Protein AF-A0A6M2BNQ0-F1 (afdb_monomer)

Structure (mmCIF, N/CA/C/O backbone):
data_AF-A0A6M2BNQ0-F1
#
_entry.id   AF-A0A6M2BNQ0-F1
#
loop_
_atom_site.group_PDB
_atom_site.id
_atom_site.type_symbol
_atom_site.label_atom_id
_atom_site.label_alt_id
_atom_site.label_comp_id
_atom_site.label_asym_id
_atom_site.label_entity_id
_atom_site.label_seq_id
_atom_site.pdbx_PDB_ins_code
_atom_site.Cartn_x
_atom_site.Cartn_y
_atom_site.Cartn_z
_atom_site.occupancy
_atom_site.B_iso_or_equiv
_atom_site.auth_seq_id
_atom_site.auth_comp_id
_atom_site.auth_asym_id
_atom_site.auth_atom_id
_atom_site.pdbx_PDB_model_num
ATOM 1 N N . MET A 1 1 ? 9.246 34.568 45.197 1.00 42.22 1 MET A N 1
ATOM 2 C CA . MET A 1 1 ? 7.913 34.209 44.675 1.00 42.22 1 MET A CA 1
ATOM 3 C C . MET A 1 1 ? 7.985 32.754 44.250 1.00 42.22 1 MET A C 1
ATOM 5 O O . MET A 1 1 ? 8.615 32.449 43.252 1.00 42.22 1 MET A O 1
ATOM 9 N N . THR A 1 2 ? 7.502 31.861 45.110 1.00 49.84 2 THR A N 1
ATOM 10 C CA . THR A 1 2 ? 7.404 30.414 44.879 1.00 49.84 2 THR A CA 1
ATOM 11 C C . THR A 1 2 ? 6.090 30.144 44.164 1.00 49.84 2 THR A C 1
ATOM 13 O O . THR A 1 2 ? 5.057 30.527 44.704 1.00 49.84 2 THR A O 1
ATOM 16 N N . ASP A 1 3 ? 6.125 29.514 42.993 1.00 47.34 3 ASP A N 1
ATOM 17 C CA . ASP A 1 3 ? 4.928 29.073 42.271 1.00 47.34 3 ASP A CA 1
ATOM 18 C C . ASP A 1 3 ? 4.588 27.633 42.702 1.00 47.34 3 ASP A C 1
ATOM 20 O O . ASP A 1 3 ? 5.331 26.707 42.362 1.00 47.34 3 ASP A O 1
ATOM 24 N N . PRO A 1 4 ? 3.517 27.390 43.481 1.00 57.12 4 PRO A N 1
ATOM 25 C CA . PRO A 1 4 ? 3.122 26.060 43.909 1.00 57.12 4 PRO A CA 1
ATOM 26 C C . PRO A 1 4 ? 1.910 25.623 43.083 1.00 57.12 4 PRO A C 1
ATOM 28 O O . PRO A 1 4 ? 0.794 25.607 43.589 1.00 57.12 4 PRO A O 1
ATOM 31 N N . SER A 1 5 ? 2.074 25.344 41.788 1.00 55.50 5 SER A N 1
ATOM 32 C CA . SER A 1 5 ? 0.969 24.852 40.938 1.00 55.50 5 SER A CA 1
ATOM 33 C C . SER A 1 5 ? 1.448 24.129 39.674 1.00 55.50 5 SER A C 1
ATOM 35 O O . SER A 1 5 ? 0.827 24.230 38.621 1.00 55.50 5 SER A O 1
ATOM 37 N N . ALA A 1 6 ? 2.530 23.349 39.750 1.00 53.12 6 ALA A N 1
ATOM 38 C CA . ALA A 1 6 ? 2.757 22.305 38.752 1.00 53.12 6 ALA A CA 1
ATOM 39 C C . ALA A 1 6 ? 1.846 21.120 39.106 1.00 53.12 6 ALA A C 1
ATOM 41 O O . ALA A 1 6 ? 2.246 20.194 39.810 1.00 53.12 6 ALA A O 1
ATOM 42 N N . THR A 1 7 ? 0.585 21.180 38.678 1.00 51.62 7 THR A N 1
ATOM 43 C CA . THR A 1 7 ? -0.294 20.009 38.674 1.00 51.62 7 THR A CA 1
ATOM 44 C C . THR A 1 7 ? 0.334 18.981 37.738 1.00 51.62 7 THR A C 1
ATOM 46 O O . THR A 1 7 ? 0.246 19.080 36.517 1.00 51.62 7 THR A O 1
ATOM 49 N N . ALA A 1 8 ? 1.052 18.019 38.317 1.00 56.31 8 ALA A N 1
ATOM 50 C CA . ALA A 1 8 ? 1.591 16.883 37.593 1.00 56.31 8 ALA A CA 1
ATOM 51 C C . ALA A 1 8 ? 0.412 16.099 37.005 1.00 56.31 8 ALA A C 1
ATOM 53 O O . ALA A 1 8 ? -0.250 15.331 37.700 1.00 56.31 8 ALA A O 1
ATOM 54 N N . SER A 1 9 ? 0.113 16.324 35.727 1.00 54.56 9 SER A N 1
ATOM 55 C CA . SER A 1 9 ? -0.838 15.511 34.983 1.00 54.56 9 SER A CA 1
ATOM 56 C C . SER A 1 9 ? -0.276 14.093 34.916 1.00 54.56 9 SER A C 1
ATOM 58 O O . SER A 1 9 ? 0.704 13.847 34.210 1.00 54.56 9 SER A O 1
ATOM 60 N N . THR A 1 10 ? -0.850 13.169 35.688 1.00 54.69 10 THR A N 1
ATOM 61 C CA . THR A 1 10 ? -0.515 11.746 35.610 1.00 54.69 10 THR A CA 1
ATOM 62 C C . THR A 1 10 ? -0.675 11.291 34.156 1.00 54.69 10 THR A C 1
ATOM 64 O O . THR A 1 10 ? -1.751 11.495 33.587 1.00 54.69 10 THR A O 1
ATOM 67 N N . PRO A 1 11 ? 0.365 10.710 33.525 1.00 58.12 11 PRO A N 1
ATOM 68 C CA . PRO A 1 11 ? 0.240 10.169 32.180 1.00 58.12 11 PRO A CA 1
ATOM 69 C C . PRO A 1 11 ? -0.905 9.150 32.143 1.00 58.12 11 PRO A C 1
ATOM 71 O O . PRO A 1 11 ? -1.048 8.382 33.101 1.00 58.12 11 PRO A O 1
ATOM 74 N N . PRO A 1 12 ? -1.726 9.124 31.080 1.00 62.78 12 PRO A N 1
ATOM 75 C CA . PRO A 1 12 ? -2.800 8.148 30.968 1.00 62.78 12 PRO A CA 1
ATOM 76 C C . PRO A 1 12 ? -2.219 6.741 31.131 1.00 62.78 12 PRO A C 1
ATOM 78 O O . PRO A 1 12 ? -1.232 6.389 30.481 1.00 62.78 12 PRO A O 1
ATOM 81 N N . ALA A 1 13 ? -2.807 5.958 32.038 1.00 76.38 13 ALA A N 1
ATOM 82 C CA . ALA A 1 13 ? -2.358 4.601 32.304 1.00 76.38 13 ALA A CA 1
ATOM 83 C C . ALA A 1 13 ? -2.416 3.786 31.004 1.00 76.38 13 ALA A C 1
ATOM 85 O O . ALA A 1 13 ? -3.462 3.697 30.358 1.00 76.38 13 ALA A O 1
ATOM 86 N N . GLY A 1 14 ? -1.273 3.223 30.610 1.00 77.81 14 GLY A N 1
ATOM 87 C CA . GLY A 1 14 ? -1.184 2.350 29.448 1.00 77.81 14 GLY A CA 1
ATOM 88 C C . GLY A 1 14 ? -2.022 1.078 29.622 1.00 77.81 14 GLY A C 1
ATOM 89 O O . GLY A 1 14 ? -2.448 0.750 30.735 1.00 77.81 14 GLY A O 1
ATOM 90 N N . PRO A 1 15 ? -2.262 0.335 28.530 1.00 85.19 15 PRO A N 1
ATOM 91 C CA . PRO A 1 15 ? -2.993 -0.917 28.606 1.00 85.19 15 PRO A CA 1
ATOM 92 C C . PRO A 1 15 ? -2.283 -1.898 29.545 1.00 85.19 15 PRO A C 1
ATOM 94 O O . PRO A 1 15 ? -1.053 -1.972 29.577 1.00 85.19 15 PRO A O 1
ATOM 97 N N . THR A 1 16 ? -3.058 -2.659 30.320 1.00 93.31 16 THR A N 1
ATOM 98 C CA . THR A 1 16 ? -2.492 -3.674 31.216 1.00 93.31 16 THR A CA 1
ATOM 99 C C . THR A 1 16 ? -1.720 -4.721 30.403 1.00 93.31 16 THR A C 1
ATOM 101 O O . THR A 1 16 ? -2.077 -4.972 29.247 1.00 93.31 16 THR A O 1
ATOM 104 N N . PRO A 1 17 ? -0.696 -5.387 30.975 1.00 92.38 17 PRO A N 1
ATOM 105 C CA . PRO A 1 17 ? 0.074 -6.403 30.252 1.00 92.38 17 PRO A CA 1
ATOM 106 C C . PRO A 1 17 ? -0.801 -7.486 29.608 1.00 92.38 17 PRO A C 1
ATOM 108 O O . PRO A 1 17 ? -0.543 -7.915 28.487 1.00 92.38 17 PRO A O 1
ATOM 111 N N . LEU A 1 18 ? -1.886 -7.876 30.286 1.00 92.81 18 LEU A N 1
ATOM 112 C CA . LEU A 1 18 ? -2.849 -8.844 29.768 1.00 92.81 18 LEU A CA 1
ATOM 113 C C . LEU A 1 18 ? -3.626 -8.308 28.556 1.00 92.81 18 LEU A C 1
ATOM 115 O O . LEU A 1 18 ? -3.804 -9.034 27.579 1.00 92.81 18 LEU A O 1
ATOM 119 N N . LEU A 1 19 ? -4.060 -7.043 28.593 1.00 90.44 19 LEU A N 1
ATOM 120 C CA . LEU A 1 19 ? -4.727 -6.411 27.454 1.00 90.44 19 LEU A CA 1
ATOM 121 C C . LEU A 1 19 ? -3.769 -6.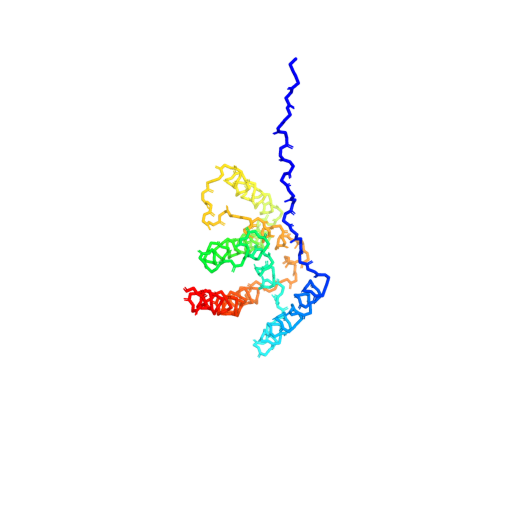287 26.262 1.00 90.44 19 LEU A C 1
ATOM 123 O O . LEU A 1 19 ? -4.141 -6.629 25.143 1.00 90.44 19 LEU A O 1
ATOM 127 N N . ALA A 1 20 ? -2.526 -5.858 26.501 1.00 90.75 20 ALA A N 1
ATOM 128 C CA . ALA A 1 20 ? -1.500 -5.750 25.466 1.00 90.75 20 ALA A CA 1
ATOM 129 C C . ALA A 1 20 ? -1.185 -7.111 24.820 1.00 90.75 20 ALA A C 1
ATOM 131 O O . ALA A 1 20 ? -1.065 -7.208 23.595 1.00 90.75 20 ALA A O 1
ATOM 132 N N . LEU A 1 21 ? -1.122 -8.179 25.621 1.00 93.38 21 LEU A N 1
ATOM 133 C CA . LEU A 1 21 ? -0.965 -9.542 25.116 1.00 93.38 21 LEU A CA 1
ATOM 134 C C . LEU A 1 21 ? -2.176 -9.970 24.279 1.00 93.38 21 LEU A C 1
ATOM 136 O O . LEU A 1 21 ? -1.995 -10.476 23.176 1.00 93.38 21 LEU A O 1
ATOM 140 N N . GLY A 1 22 ? -3.400 -9.699 24.744 1.00 93.00 22 GLY A N 1
ATOM 141 C CA . GLY A 1 22 ? -4.620 -9.962 23.976 1.00 93.00 22 GLY A CA 1
ATOM 142 C C . GLY A 1 22 ? -4.644 -9.235 22.626 1.00 93.00 22 GLY A C 1
ATOM 143 O O . GLY A 1 22 ? -4.921 -9.851 21.597 1.00 93.00 22 GLY A O 1
ATOM 144 N N . MET A 1 23 ? -4.272 -7.950 22.607 1.00 89.19 23 MET A N 1
ATOM 145 C CA . MET A 1 23 ? -4.131 -7.164 21.375 1.00 89.19 23 MET A CA 1
ATOM 146 C C . MET A 1 23 ? -3.087 -7.782 20.441 1.00 89.19 23 MET A C 1
ATOM 148 O O . MET A 1 23 ? -3.355 -7.953 19.256 1.00 89.19 23 MET A O 1
ATOM 152 N N . THR A 1 24 ? -1.936 -8.192 20.973 1.00 90.19 24 THR A N 1
ATOM 153 C CA . THR A 1 24 ? -0.861 -8.812 20.183 1.00 90.19 24 THR A CA 1
ATOM 154 C C . THR A 1 24 ? -1.302 -10.143 19.576 1.00 90.19 24 THR A C 1
ATOM 156 O O . THR A 1 24 ? -1.141 -10.365 18.379 1.00 90.19 24 THR A O 1
ATOM 159 N N . VAL A 1 25 ? -1.925 -11.016 20.372 1.00 94.06 25 VAL A N 1
ATOM 160 C CA . VAL A 1 25 ? -2.429 -12.314 19.899 1.00 94.06 25 VAL A CA 1
ATOM 161 C C . VAL A 1 25 ? -3.513 -12.128 18.837 1.00 94.06 25 VAL A C 1
ATOM 163 O O . VAL A 1 25 ? -3.545 -12.888 17.873 1.00 94.06 25 VAL A O 1
ATOM 166 N N . SER A 1 26 ? -4.352 -11.092 18.949 1.00 89.69 26 SER A N 1
ATOM 167 C CA . SER A 1 26 ? -5.409 -10.807 17.966 1.00 89.69 26 SER A CA 1
ATOM 168 C C . SER A 1 26 ? -4.887 -10.447 16.567 1.00 89.69 26 SER A C 1
ATOM 170 O O . SER A 1 26 ? -5.592 -10.645 15.576 1.00 89.69 26 SER A O 1
ATOM 172 N N . VAL A 1 27 ? -3.635 -9.990 16.457 1.00 91.19 27 VAL A N 1
ATOM 173 C CA . VAL A 1 27 ? -2.995 -9.690 15.167 1.00 91.19 27 VAL A CA 1
ATOM 174 C C . VAL A 1 27 ? -2.747 -10.966 14.355 1.00 91.19 27 VAL A C 1
ATOM 176 O O . VAL A 1 27 ? -2.840 -10.935 13.129 1.00 91.19 27 VAL A O 1
ATOM 179 N N . ILE A 1 28 ? -2.494 -12.102 15.014 1.00 94.31 28 ILE A N 1
ATOM 180 C CA . ILE A 1 28 ? -2.195 -13.382 14.353 1.00 94.31 28 ILE A CA 1
ATOM 181 C C . ILE A 1 28 ? -3.348 -13.844 13.448 1.00 94.31 28 ILE A C 1
ATOM 183 O O . ILE A 1 28 ? -3.104 -14.027 12.255 1.00 94.31 28 ILE A O 1
ATOM 187 N N . PRO A 1 29 ? -4.598 -14.012 13.929 1.00 95.44 29 PRO A N 1
ATOM 188 C CA . PRO A 1 29 ? -5.703 -14.402 13.057 1.00 95.44 29 PRO A CA 1
ATOM 189 C C . PRO A 1 29 ? -6.049 -13.313 12.035 1.00 95.44 29 PRO A C 1
ATOM 191 O O . PRO A 1 29 ? -6.464 -13.642 10.926 1.00 95.44 29 PRO A O 1
ATOM 194 N N . LEU A 1 30 ? -5.841 -12.031 12.360 1.00 95.00 30 LEU A N 1
ATOM 195 C CA . LEU A 1 30 ? -6.091 -10.931 11.428 1.00 95.00 30 LEU A CA 1
ATOM 196 C C . LEU A 1 30 ? -5.178 -11.025 10.197 1.00 95.00 30 LEU A C 1
ATOM 198 O O . LEU A 1 30 ? -5.671 -11.052 9.068 1.00 95.00 30 LEU A O 1
ATOM 202 N N . ILE A 1 31 ? -3.864 -11.107 10.418 1.00 95.62 31 ILE A N 1
ATOM 203 C CA . ILE A 1 31 ? -2.868 -11.221 9.346 1.00 95.62 31 ILE A CA 1
ATOM 204 C C . ILE A 1 31 ? -2.955 -12.597 8.684 1.00 95.62 31 ILE A C 1
ATOM 206 O O . ILE A 1 31 ? -2.946 -12.680 7.459 1.00 95.62 31 ILE A O 1
ATOM 210 N N . GLY A 1 32 ? -3.083 -13.669 9.470 1.00 96.88 32 GLY A N 1
ATOM 211 C CA . GLY A 1 32 ? -3.195 -15.035 8.961 1.00 96.88 32 GLY A CA 1
ATOM 212 C C . GLY A 1 32 ? -4.393 -15.215 8.031 1.00 96.88 32 GLY A C 1
ATOM 213 O O . GLY A 1 32 ? -4.247 -15.800 6.961 1.00 96.88 32 GLY A O 1
ATOM 214 N N . GLY A 1 33 ? -5.550 -14.643 8.379 1.00 97.19 33 GLY A N 1
ATOM 215 C CA . GLY A 1 33 ? -6.737 -14.655 7.523 1.00 97.19 33 GLY A CA 1
ATOM 216 C C . GLY A 1 33 ? -6.540 -13.884 6.216 1.00 97.19 33 GLY A C 1
ATOM 217 O O . GLY A 1 33 ? -6.945 -14.366 5.160 1.00 97.19 33 GLY A O 1
ATOM 218 N N . TYR A 1 34 ? -5.850 -12.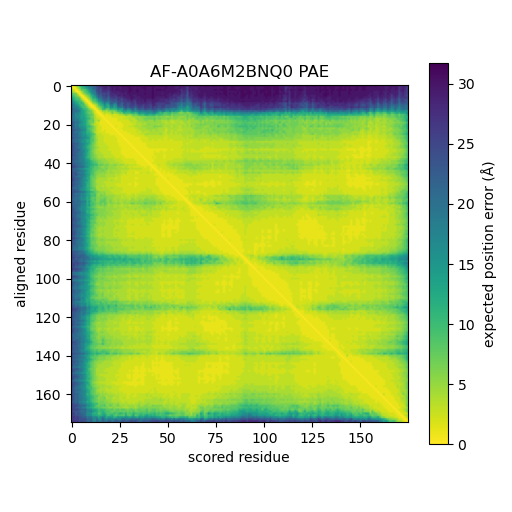741 6.252 1.00 97.75 34 TYR A N 1
ATOM 219 C CA . TYR A 1 34 ? -5.507 -11.989 5.042 1.00 97.75 34 TYR A CA 1
ATOM 220 C C . TYR A 1 34 ? -4.526 -12.754 4.138 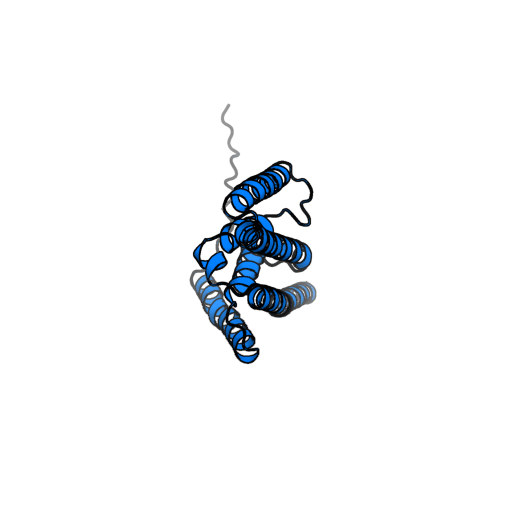1.00 97.75 34 TYR A C 1
ATOM 222 O O . TYR A 1 34 ? -4.752 -12.853 2.934 1.00 97.75 34 TYR A O 1
ATOM 230 N N . ILE A 1 35 ? -3.469 -13.345 4.707 1.00 97.44 35 ILE A N 1
ATOM 231 C CA . ILE A 1 35 ? -2.506 -14.160 3.949 1.00 97.44 35 ILE A CA 1
ATOM 232 C C . ILE A 1 35 ? -3.209 -15.369 3.324 1.00 97.44 35 ILE A C 1
ATOM 234 O O . ILE A 1 35 ? -3.006 -15.647 2.143 1.00 97.44 35 ILE A O 1
ATOM 238 N N . ALA A 1 36 ? -4.065 -16.059 4.084 1.00 97.25 36 ALA A N 1
ATOM 239 C CA . ALA A 1 36 ? -4.844 -17.183 3.576 1.00 97.25 36 ALA A CA 1
ATOM 240 C C . ALA A 1 36 ? -5.771 -16.758 2.425 1.00 97.25 36 ALA A C 1
ATOM 242 O O . ALA A 1 36 ? -5.823 -17.441 1.405 1.00 97.25 36 ALA A O 1
ATOM 243 N N . LEU A 1 37 ? -6.447 -15.611 2.550 1.00 96.94 37 LEU A N 1
ATOM 244 C CA . LEU A 1 37 ? -7.306 -15.062 1.499 1.00 96.94 37 LEU A CA 1
ATOM 245 C C . LEU A 1 37 ? -6.518 -14.750 0.219 1.00 96.94 37 LEU A C 1
ATOM 247 O O . LEU A 1 37 ? -6.937 -15.152 -0.865 1.00 96.94 37 LEU A O 1
ATOM 251 N N . CYS A 1 38 ? -5.365 -14.086 0.335 1.00 96.81 38 CYS A N 1
ATOM 252 C CA . CYS A 1 38 ? -4.474 -13.852 -0.803 1.00 96.81 38 CYS A CA 1
ATOM 253 C C . CYS A 1 38 ? -4.012 -15.170 -1.439 1.00 96.81 38 CYS A C 1
ATOM 255 O O . CYS A 1 38 ? -4.061 -15.301 -2.660 1.00 96.81 38 CYS A O 1
ATOM 257 N N . GLY A 1 39 ? -3.648 -16.164 -0.624 1.00 95.62 39 GLY A N 1
ATOM 258 C CA . GLY A 1 39 ? -3.227 -17.485 -1.092 1.00 95.62 39 GLY A CA 1
ATOM 259 C C . GLY A 1 39 ? -4.316 -18.234 -1.867 1.00 95.62 39 GLY A C 1
ATOM 260 O O . GLY A 1 39 ? -4.032 -18.787 -2.926 1.00 95.62 39 GLY A O 1
ATOM 261 N N . VAL A 1 40 ? -5.571 -18.199 -1.402 1.00 96.38 40 VAL A N 1
ATOM 262 C CA . VAL A 1 40 ? -6.724 -18.791 -2.118 1.00 96.38 40 VAL A CA 1
ATOM 263 C C . VAL A 1 40 ? -6.955 -18.116 -3.475 1.00 96.38 40 VAL A C 1
ATOM 265 O O . VAL A 1 40 ? -7.385 -18.767 -4.423 1.00 96.38 40 VAL A O 1
ATOM 268 N N . LEU A 1 41 ? -6.633 -16.826 -3.585 1.00 94.62 41 LEU A N 1
ATOM 269 C CA . LEU A 1 41 ? -6.713 -16.055 -4.827 1.00 94.62 41 LEU A CA 1
ATOM 270 C C . LEU A 1 41 ? -5.447 -16.172 -5.699 1.00 94.62 41 LEU A C 1
ATOM 272 O O . LEU A 1 41 ? -5.350 -15.493 -6.719 1.00 94.62 41 LEU A O 1
ATOM 276 N N . GLY A 1 42 ? -4.482 -17.016 -5.313 1.00 94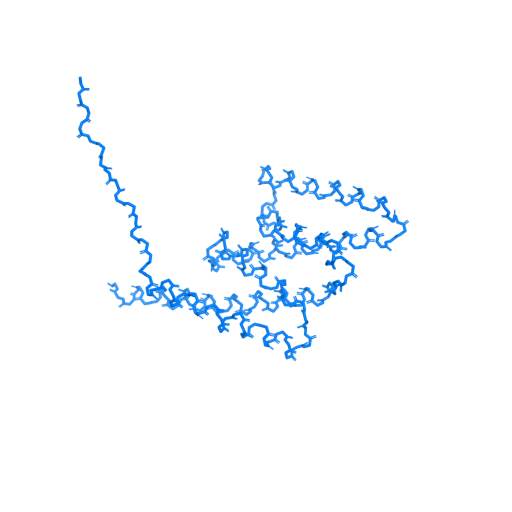.62 42 GLY A N 1
ATOM 277 C CA . GLY A 1 42 ? -3.233 -17.236 -6.050 1.00 94.62 42 GLY A CA 1
ATOM 278 C C . GLY A 1 42 ? -2.232 -16.081 -5.961 1.00 94.62 42 GLY A C 1
ATOM 279 O O . GLY A 1 42 ? -1.337 -15.981 -6.796 1.00 94.62 42 GLY A O 1
ATOM 280 N N . 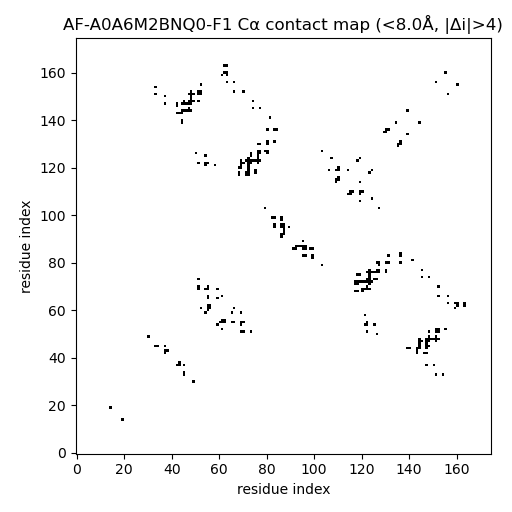ASN A 1 43 ? -2.380 -15.185 -4.982 1.00 94.81 43 ASN A N 1
ATOM 281 C CA . ASN A 1 43 ? -1.534 -14.009 -4.826 1.00 94.81 43 ASN A CA 1
ATOM 282 C C . ASN A 1 43 ? -0.492 -14.202 -3.713 1.00 94.81 43 ASN A C 1
ATOM 284 O O . ASN A 1 43 ? -0.833 -14.485 -2.563 1.00 94.81 43 ASN A O 1
ATOM 288 N N . HIS A 1 44 ? 0.781 -13.992 -4.055 1.00 93.75 44 HIS A N 1
ATOM 289 C CA . HIS A 1 44 ? 1.922 -14.137 -3.145 1.00 93.75 44 HIS A CA 1
ATOM 290 C C . HIS A 1 44 ? 2.516 -12.798 -2.677 1.00 93.75 44 HIS A C 1
ATOM 292 O O . HIS A 1 44 ? 3.333 -12.778 -1.762 1.00 93.75 44 HIS A O 1
ATOM 298 N N . GLU A 1 45 ? 2.058 -11.670 -3.222 1.00 95.06 45 GLU A N 1
ATOM 299 C CA . GLU A 1 45 ? 2.549 -10.319 -2.910 1.00 95.06 45 GLU A CA 1
ATOM 300 C C . GLU A 1 45 ? 1.820 -9.707 -1.699 1.00 95.06 45 GLU A C 1
ATOM 302 O O . GLU A 1 45 ? 1.555 -8.500 -1.621 1.00 95.06 45 GLU A O 1
ATOM 307 N N . PHE A 1 46 ? 1.477 -10.556 -0.720 1.00 95.00 46 PHE A N 1
ATOM 308 C CA . PHE A 1 46 ? 0.647 -10.205 0.436 1.00 95.00 46 PHE A CA 1
ATOM 309 C C . PHE A 1 46 ? 1.232 -9.050 1.257 1.00 95.00 46 PHE A C 1
ATOM 311 O O . PHE A 1 46 ? 0.478 -8.301 1.883 1.00 95.00 46 PHE A O 1
ATOM 318 N N . TYR A 1 47 ? 2.553 -8.854 1.229 1.00 94.81 47 TYR A N 1
ATOM 319 C CA . TYR A 1 47 ? 3.228 -7.817 2.008 1.00 94.81 47 TYR A CA 1
ATOM 320 C C . TYR A 1 47 ? 2.688 -6.407 1.725 1.00 94.81 47 TYR A C 1
ATOM 322 O O . TYR A 1 47 ? 2.741 -5.561 2.608 1.00 94.81 47 TYR A O 1
ATOM 330 N N . THR A 1 48 ? 2.139 -6.145 0.536 1.00 96.56 48 THR A N 1
ATOM 331 C CA . THR A 1 48 ? 1.601 -4.825 0.168 1.00 96.56 48 THR A CA 1
ATOM 332 C C . THR A 1 48 ? 0.342 -4.459 0.945 1.00 96.56 48 THR A C 1
ATOM 334 O O . THR A 1 48 ? 0.274 -3.374 1.520 1.00 96.56 48 THR A O 1
ATOM 337 N N . GLY A 1 49 ? -0.631 -5.365 1.053 1.00 96.75 49 GLY A N 1
ATOM 338 C CA . GLY A 1 49 ? -1.796 -5.143 1.912 1.00 96.75 49 GLY A CA 1
ATOM 339 C C . GLY A 1 49 ? -1.423 -5.092 3.397 1.00 96.75 49 GLY A C 1
ATOM 340 O O . GLY A 1 49 ? -1.991 -4.291 4.137 1.00 96.75 49 GLY A O 1
ATOM 341 N N . PHE A 1 50 ? -0.418 -5.862 3.836 1.00 95.38 50 PHE A N 1
ATOM 342 C CA . PHE A 1 50 ? 0.116 -5.742 5.201 1.00 95.38 50 PHE A CA 1
ATOM 343 C C . PHE A 1 50 ? 0.793 -4.383 5.444 1.00 95.38 50 PHE A C 1
ATOM 345 O O . PHE A 1 50 ? 0.570 -3.758 6.478 1.00 95.38 50 PHE A O 1
ATOM 352 N N . LEU A 1 51 ? 1.576 -3.886 4.483 1.00 96.69 51 LEU A N 1
ATOM 353 C CA . LEU A 1 51 ? 2.209 -2.571 4.552 1.00 96.69 51 LEU A CA 1
ATOM 354 C C . LEU A 1 51 ? 1.158 -1.459 4.612 1.00 96.69 51 LEU A C 1
ATOM 356 O O . LEU A 1 51 ? 1.310 -0.520 5.389 1.00 96.69 51 LEU A O 1
ATOM 360 N N . PHE A 1 52 ? 0.072 -1.587 3.843 1.00 97.81 52 PHE A N 1
ATOM 361 C CA . PHE A 1 52 ? -1.084 -0.697 3.945 1.00 97.81 52 PHE A CA 1
ATOM 362 C C . PHE A 1 52 ? -1.691 -0.722 5.350 1.00 97.81 52 PHE A C 1
ATOM 364 O O . PHE A 1 52 ? -1.856 0.344 5.940 1.00 97.81 52 PHE A O 1
ATOM 371 N N . LEU A 1 53 ? -1.960 -1.910 5.911 1.00 96.31 53 LEU A N 1
ATOM 372 C CA . LEU A 1 53 ? -2.465 -2.033 7.281 1.00 96.31 53 LEU A CA 1
ATOM 373 C C . LEU A 1 53 ? -1.545 -1.298 8.257 1.00 96.31 53 LEU A C 1
ATOM 375 O O . LEU A 1 53 ? -2.024 -0.470 9.025 1.00 96.31 53 LEU A O 1
ATOM 379 N N . LEU A 1 54 ? -0.234 -1.547 8.181 1.00 94.69 54 LEU A N 1
ATOM 380 C CA . LEU A 1 54 ? 0.760 -0.910 9.042 1.00 94.69 54 LEU A CA 1
ATOM 381 C C . LEU A 1 54 ? 0.723 0.619 8.921 1.00 94.69 54 LEU A C 1
ATOM 383 O O . LEU A 1 54 ? 0.717 1.305 9.942 1.00 94.69 54 LEU A O 1
ATOM 387 N N . CYS A 1 55 ? 0.657 1.154 7.699 1.00 94.50 55 CYS A N 1
ATOM 388 C CA . CYS A 1 55 ? 0.580 2.597 7.466 1.00 94.50 55 CYS A CA 1
ATOM 389 C C . CYS A 1 55 ? -0.711 3.190 8.039 1.00 94.50 55 CYS A C 1
ATOM 391 O O . CYS A 1 55 ? -0.676 4.174 8.781 1.00 94.50 55 CYS A O 1
ATOM 393 N N . TRP A 1 56 ? -1.850 2.570 7.735 1.00 95.06 56 TRP A N 1
ATOM 394 C CA . TRP A 1 56 ? -3.158 3.053 8.157 1.00 95.06 56 TRP A CA 1
ATOM 395 C C . TRP A 1 56 ? -3.329 2.978 9.682 1.00 95.06 56 TRP A C 1
ATOM 397 O O . TRP A 1 56 ? -3.776 3.937 10.313 1.00 95.06 56 TRP A O 1
ATOM 407 N N . THR A 1 57 ? -2.906 1.884 10.321 1.00 92.69 57 THR A N 1
ATOM 408 C CA . THR A 1 57 ? -2.973 1.764 11.786 1.00 92.69 57 THR A CA 1
ATOM 409 C C . THR A 1 57 ? -1.908 2.589 12.498 1.00 92.69 57 THR A C 1
ATOM 411 O O . THR A 1 57 ? -2.187 3.150 13.553 1.00 92.69 57 THR A O 1
ATOM 414 N N . GLY A 1 58 ? -0.706 2.699 11.926 1.00 91.44 58 GLY A N 1
ATOM 415 C CA . GLY A 1 58 ? 0.427 3.389 12.544 1.00 91.44 58 GLY A CA 1
ATOM 416 C C . GLY A 1 58 ? 0.304 4.910 12.510 1.00 91.44 58 GLY A C 1
ATOM 417 O O . GLY A 1 58 ? 0.565 5.566 13.515 1.00 91.44 58 GLY A O 1
ATOM 418 N N . PHE A 1 59 ? -0.133 5.476 11.381 1.00 90.12 59 PHE A N 1
ATOM 419 C CA . PHE A 1 59 ? -0.199 6.932 11.198 1.00 90.12 59 PHE A CA 1
ATOM 420 C C . PHE A 1 59 ? -1.611 7.502 11.345 1.00 90.12 59 PHE A C 1
ATOM 422 O O . PHE A 1 59 ? -1.774 8.652 11.749 1.00 90.12 59 PHE A O 1
ATOM 429 N N . GLU A 1 60 ? -2.641 6.709 11.051 1.00 90.06 60 GLU A N 1
ATOM 430 C CA . GLU A 1 60 ? -4.040 7.159 11.064 1.00 90.06 60 GLU A CA 1
ATOM 431 C C . GLU A 1 60 ? -4.902 6.413 12.092 1.00 90.06 60 GLU A C 1
ATOM 433 O O . GLU A 1 60 ? -6.125 6.579 12.127 1.00 90.06 60 GLU A O 1
ATOM 438 N N . GLN A 1 61 ? -4.263 5.631 12.970 1.00 88.06 61 GLN A N 1
ATOM 439 C CA . GLN A 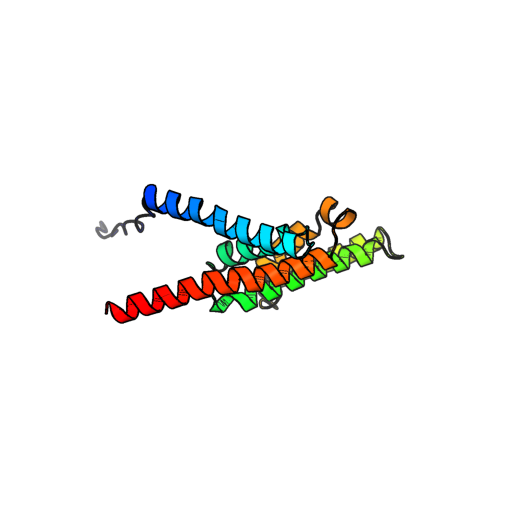1 61 ? -4.894 4.909 14.080 1.00 88.06 61 GLN A CA 1
ATOM 440 C C . GLN A 1 61 ? -5.985 3.920 13.633 1.00 88.06 61 GLN A C 1
ATOM 442 O O . GLN A 1 61 ? -6.839 3.547 14.433 1.00 88.06 61 GLN A O 1
ATOM 447 N N . GLY A 1 62 ? -5.993 3.516 12.357 1.00 85.94 62 GLY A N 1
ATOM 448 C CA . GLY A 1 62 ? -6.994 2.600 11.805 1.00 85.94 62 GLY A CA 1
ATOM 449 C C . GLY A 1 62 ? -8.403 3.197 11.731 1.00 85.94 62 GLY A C 1
ATOM 450 O O . GLY A 1 62 ? -9.376 2.450 11.659 1.00 85.94 62 GLY A O 1
ATOM 451 N N . LYS A 1 63 ? -8.534 4.532 11.770 1.00 90.25 63 LYS A N 1
ATOM 452 C CA . LYS A 1 63 ? -9.833 5.218 11.694 1.00 90.25 63 LYS A CA 1
ATOM 453 C C . LYS A 1 63 ? -10.436 5.065 10.304 1.00 90.25 63 LYS A C 1
ATOM 455 O O . LYS A 1 63 ? -9.814 5.470 9.315 1.00 90.25 63 LYS A O 1
ATOM 460 N N . LEU A 1 64 ? -11.680 4.591 10.220 1.00 91.62 64 LEU A N 1
ATOM 461 C CA . LEU A 1 64 ? -12.384 4.422 8.943 1.00 91.62 64 LEU A CA 1
ATOM 462 C C . LEU A 1 64 ? -12.466 5.699 8.115 1.00 91.62 64 LEU A C 1
ATOM 464 O O . LEU A 1 64 ? -12.306 5.653 6.899 1.00 91.62 64 LEU A O 1
ATOM 468 N N . ALA A 1 65 ? -12.681 6.843 8.764 1.00 93.00 65 ALA A N 1
ATOM 469 C CA . ALA A 1 65 ? -12.762 8.135 8.083 1.00 93.00 65 ALA A CA 1
ATOM 470 C C . ALA A 1 65 ? -11.474 8.496 7.318 1.00 93.00 65 ALA A C 1
ATOM 472 O O . ALA A 1 65 ? -11.500 9.330 6.415 1.00 93.00 65 ALA A O 1
ATOM 473 N N . LYS A 1 66 ? -10.345 7.885 7.690 1.00 93.75 66 LYS A N 1
ATOM 474 C CA . LYS A 1 66 ? -9.038 8.108 7.079 1.00 93.75 66 LYS A CA 1
ATOM 475 C C . LYS A 1 66 ? -8.627 6.994 6.110 1.00 93.75 66 LYS A C 1
ATOM 477 O O . LYS A 1 66 ? -7.727 7.204 5.310 1.00 93.75 66 LYS A O 1
ATOM 482 N N . LEU A 1 67 ? -9.370 5.886 6.045 1.00 94.50 67 LEU A N 1
ATOM 483 C CA . LEU A 1 67 ? -9.099 4.789 5.109 1.00 94.50 67 LEU A CA 1
ATOM 484 C C . LEU A 1 67 ? -8.889 5.257 3.657 1.00 94.50 67 LEU A C 1
ATOM 486 O O . LEU A 1 67 ? -7.891 4.847 3.067 1.00 94.50 67 LEU A O 1
ATOM 490 N N . 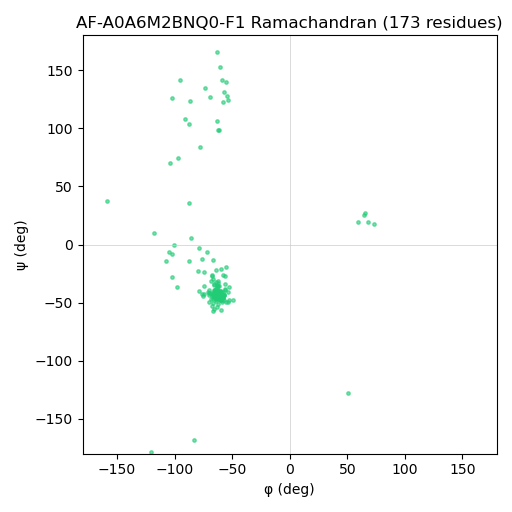PRO A 1 68 ? -9.739 6.126 3.063 1.00 94.94 68 PRO A N 1
ATOM 491 C CA . PRO A 1 68 ? -9.514 6.591 1.693 1.00 94.94 68 PRO A CA 1
ATOM 492 C C . PRO A 1 68 ? -8.207 7.375 1.545 1.00 94.94 68 PRO A C 1
ATOM 494 O O . PRO A 1 68 ? -7.559 7.306 0.506 1.00 94.94 68 PRO A O 1
ATOM 497 N N . HIS A 1 69 ? -7.807 8.108 2.586 1.00 94.69 69 HIS A N 1
ATOM 498 C CA . HIS A 1 69 ? -6.585 8.902 2.599 1.00 94.69 69 HIS A CA 1
ATOM 499 C C . HIS A 1 69 ? -5.350 7.994 2.575 1.00 94.69 69 HIS A C 1
ATOM 501 O O . HIS A 1 69 ? -4.538 8.107 1.653 1.00 94.69 69 HIS A O 1
ATOM 507 N N . SER A 1 70 ? -5.249 7.028 3.494 1.00 96.44 70 SER A N 1
ATOM 508 C CA . SER A 1 70 ? -4.154 6.049 3.479 1.00 96.44 70 SER A CA 1
ATOM 509 C C . SER A 1 70 ? -4.157 5.189 2.210 1.00 96.44 70 SER A C 1
ATOM 511 O O . SER A 1 70 ? -3.107 5.029 1.589 1.00 96.44 70 SER A O 1
ATOM 513 N N . ALA A 1 71 ? -5.326 4.721 1.756 1.00 97.50 71 ALA A N 1
ATOM 514 C CA . ALA A 1 71 ? -5.445 3.873 0.569 1.00 97.50 71 ALA A CA 1
ATOM 515 C C . ALA A 1 71 ? -4.943 4.569 -0.704 1.00 97.50 71 ALA A C 1
ATOM 517 O O . ALA A 1 71 ? -4.169 3.985 -1.464 1.00 97.50 71 ALA A O 1
ATOM 518 N N . LEU A 1 72 ? -5.335 5.830 -0.920 1.00 97.88 72 LEU A N 1
ATOM 519 C CA . LEU A 1 72 ? -4.873 6.617 -2.064 1.00 97.88 72 LEU A CA 1
ATOM 520 C C . LEU A 1 72 ? -3.365 6.881 -2.005 1.00 97.88 72 LEU A C 1
ATOM 522 O O . LEU A 1 72 ? -2.690 6.796 -3.030 1.00 97.88 72 LEU A O 1
ATOM 526 N N . GLY A 1 73 ? -2.827 7.146 -0.812 1.00 97.50 73 GLY A N 1
ATOM 527 C CA . GLY A 1 73 ? -1.387 7.309 -0.622 1.00 97.50 73 GLY A CA 1
ATOM 528 C C . GLY A 1 73 ? -0.604 6.033 -0.922 1.00 97.50 73 GLY A C 1
ATOM 529 O O . GLY A 1 73 ? 0.370 6.069 -1.672 1.00 97.50 73 GLY A O 1
ATOM 530 N N . SER A 1 74 ? -1.054 4.890 -0.404 1.00 98.00 74 SER A N 1
ATOM 531 C CA . SER A 1 74 ? -0.462 3.579 -0.695 1.00 98.00 74 SER A CA 1
ATOM 532 C C . SER A 1 74 ? -0.509 3.240 -2.184 1.00 98.00 74 SER A C 1
ATOM 534 O O . SER A 1 74 ? 0.503 2.823 -2.748 1.00 98.00 74 SER A O 1
ATOM 536 N N . ALA A 1 75 ? -1.650 3.469 -2.841 1.00 98.25 75 ALA A N 1
ATOM 537 C CA . ALA A 1 75 ? -1.797 3.243 -4.276 1.00 98.25 75 ALA A CA 1
ATOM 538 C C . ALA A 1 75 ? -0.855 4.140 -5.093 1.00 98.25 75 ALA A C 1
ATOM 540 O O . ALA A 1 75 ? -0.207 3.666 -6.026 1.00 98.25 75 ALA A O 1
ATOM 541 N N . PHE A 1 76 ? -0.722 5.415 -4.716 1.00 98.25 76 PHE A N 1
ATOM 542 C CA . PHE A 1 76 ? 0.193 6.338 -5.384 1.00 98.25 76 PHE A CA 1
ATOM 543 C C . PHE A 1 76 ? 1.665 5.950 -5.175 1.00 98.25 76 PHE A C 1
ATOM 545 O O . PHE A 1 76 ? 2.434 5.925 -6.135 1.00 98.25 76 PHE A O 1
ATOM 552 N N . GLY A 1 77 ? 2.056 5.557 -3.959 1.00 97.81 77 GLY A N 1
ATOM 553 C CA . GLY A 1 77 ? 3.403 5.050 -3.682 1.00 97.81 77 GLY A CA 1
ATOM 554 C C . GLY A 1 77 ? 3.732 3.767 -4.457 1.00 97.81 77 GLY A C 1
ATOM 555 O O . GLY A 1 77 ? 4.829 3.640 -5.001 1.00 97.81 77 GLY A O 1
ATOM 556 N N . LEU A 1 78 ? 2.771 2.844 -4.584 1.00 98.00 78 LEU A N 1
ATOM 557 C CA . LEU A 1 78 ? 2.916 1.648 -5.420 1.00 98.00 78 LEU A CA 1
ATOM 558 C C . LEU A 1 78 ? 3.072 2.010 -6.906 1.00 98.00 78 LEU A C 1
ATOM 560 O O . LEU A 1 78 ? 3.942 1.462 -7.585 1.00 98.00 78 LEU A O 1
ATOM 564 N N . ALA A 1 79 ? 2.283 2.970 -7.399 1.00 97.94 79 ALA A N 1
ATOM 565 C CA . ALA A 1 79 ? 2.379 3.464 -8.771 1.00 97.94 79 ALA A CA 1
ATOM 566 C C . ALA A 1 79 ? 3.737 4.125 -9.061 1.00 97.94 79 ALA A C 1
ATOM 568 O O . ALA A 1 79 ? 4.292 3.928 -10.141 1.00 97.94 79 ALA A O 1
ATOM 569 N N . LEU A 1 80 ? 4.319 4.849 -8.098 1.00 97.62 80 LEU A N 1
ATOM 570 C CA . LEU A 1 80 ? 5.691 5.359 -8.210 1.00 97.62 80 LEU A CA 1
ATOM 571 C C . LEU A 1 80 ? 6.705 4.212 -8.304 1.00 97.62 80 LEU A C 1
ATOM 573 O O . LEU A 1 80 ? 7.609 4.254 -9.134 1.00 97.62 80 LEU A O 1
ATOM 577 N N . GLY A 1 81 ? 6.527 3.152 -7.518 1.00 96.62 81 GLY A N 1
ATOM 578 C CA . GLY A 1 81 ? 7.334 1.941 -7.642 1.00 96.62 81 GLY A CA 1
ATOM 579 C C . GLY A 1 81 ? 7.262 1.305 -9.034 1.00 96.62 81 GLY A C 1
ATOM 580 O O . GLY A 1 81 ? 8.291 0.896 -9.572 1.00 96.62 81 GLY A O 1
ATOM 581 N N . LEU A 1 82 ? 6.070 1.263 -9.638 1.00 96.56 82 LEU A N 1
ATOM 582 C CA . LEU A 1 82 ? 5.888 0.786 -11.011 1.00 96.56 82 LEU A CA 1
ATOM 583 C C . LEU A 1 82 ? 6.568 1.723 -12.015 1.00 96.56 82 LEU A C 1
ATOM 585 O O . LEU A 1 82 ? 7.215 1.255 -12.951 1.00 96.56 82 LEU A O 1
ATOM 589 N N . ALA A 1 83 ? 6.468 3.038 -11.806 1.00 96.75 83 ALA A N 1
ATOM 590 C CA . ALA A 1 83 ? 7.153 4.019 -12.636 1.00 96.75 83 ALA A CA 1
ATOM 591 C C . ALA A 1 83 ? 8.671 3.787 -12.624 1.00 96.75 83 ALA A C 1
ATOM 593 O O . ALA A 1 83 ? 9.271 3.754 -13.693 1.00 96.75 83 ALA A O 1
ATOM 594 N N . LEU A 1 84 ? 9.285 3.534 -11.460 1.00 96.50 84 LEU A N 1
ATOM 595 C CA . LEU A 1 84 ? 10.708 3.180 -11.384 1.00 96.50 84 LEU A CA 1
ATOM 596 C C . LEU A 1 84 ? 11.039 1.961 -12.259 1.00 96.50 84 LEU A C 1
ATOM 598 O O . LEU A 1 84 ? 11.958 2.039 -13.079 1.00 96.50 84 LEU A O 1
ATOM 602 N N . LYS A 1 85 ? 10.265 0.873 -12.138 1.00 95.06 85 LYS A N 1
ATOM 603 C CA . LYS A 1 85 ? 10.461 -0.351 -12.933 1.00 95.06 85 LYS A CA 1
ATOM 604 C C . LYS A 1 85 ? 10.406 -0.072 -14.432 1.00 95.06 85 LYS A C 1
ATOM 606 O O . LYS A 1 85 ? 11.248 -0.561 -15.180 1.00 95.06 85 LYS A O 1
ATOM 611 N N . LEU A 1 86 ? 9.440 0.735 -14.866 1.00 95.06 86 LEU A N 1
ATOM 612 C CA . LEU A 1 86 ? 9.260 1.089 -16.275 1.00 95.06 86 LEU A CA 1
ATOM 613 C C . LEU A 1 86 ? 10.356 2.029 -16.791 1.00 95.06 86 LEU A C 1
ATOM 615 O O . LEU A 1 86 ? 10.836 1.847 -17.908 1.00 95.06 86 LEU A O 1
ATOM 619 N N . LEU A 1 87 ? 10.774 3.016 -15.994 1.00 94.75 87 LEU A N 1
ATOM 620 C CA . LEU A 1 87 ? 11.820 3.961 -16.386 1.00 94.75 87 LEU A CA 1
ATOM 621 C C . LEU A 1 87 ? 13.183 3.270 -16.510 1.00 94.75 87 LEU A C 1
ATOM 623 O O . LEU A 1 87 ? 13.896 3.511 -17.483 1.00 94.75 87 LEU A O 1
ATOM 627 N N . VAL A 1 88 ? 13.539 2.416 -15.546 1.00 93.38 88 VAL A N 1
ATOM 628 C CA . VAL A 1 88 ? 14.832 1.710 -15.535 1.00 93.38 88 VAL A CA 1
ATOM 629 C C . VAL A 1 88 ? 14.839 0.520 -16.490 1.00 93.38 88 VAL A C 1
ATOM 631 O O . VAL A 1 88 ? 15.837 0.297 -17.167 1.00 93.38 88 VAL A O 1
ATOM 634 N N . GLY A 1 89 ? 13.740 -0.234 -16.568 1.00 88.50 89 GLY A N 1
ATOM 635 C CA . GLY A 1 89 ? 13.614 -1.382 -17.473 1.00 88.50 89 GLY A CA 1
ATOM 636 C C . GLY A 1 89 ? 13.373 -1.003 -18.938 1.00 88.50 89 GLY A C 1
ATOM 637 O O . GLY A 1 89 ? 13.457 -1.861 -19.813 1.00 88.50 89 GLY A O 1
ATOM 638 N N . GLY A 1 90 ? 13.056 0.264 -19.211 1.00 89.00 90 GLY A N 1
ATOM 639 C CA . GLY A 1 90 ? 12.872 0.801 -20.554 1.00 89.00 90 GLY A CA 1
ATOM 640 C C . GLY A 1 90 ? 14.186 1.200 -21.248 1.00 89.00 90 GLY A C 1
ATOM 641 O O . GLY A 1 90 ? 15.280 0.922 -20.756 1.00 89.00 90 GLY A O 1
ATOM 642 N N . PRO A 1 91 ? 14.107 1.923 -22.381 1.00 87.75 91 PRO A N 1
ATOM 643 C CA . PRO A 1 91 ? 15.281 2.298 -23.178 1.00 87.75 91 PRO A CA 1
ATOM 644 C C . PRO A 1 91 ? 16.230 3.278 -22.468 1.00 87.75 91 PRO A C 1
ATOM 646 O O . PRO A 1 91 ? 17.349 3.490 -22.924 1.00 87.75 91 PRO A O 1
ATOM 649 N N . LEU A 1 92 ? 15.789 3.893 -21.366 1.00 89.25 92 LEU A N 1
ATOM 650 C CA . LEU A 1 92 ? 16.570 4.868 -20.607 1.00 89.25 92 LEU A CA 1
ATOM 651 C C . LEU A 1 92 ? 17.599 4.213 -19.672 1.00 89.25 92 LEU A C 1
ATOM 653 O O . LEU A 1 92 ? 18.569 4.875 -19.297 1.00 89.25 92 LEU A O 1
ATOM 657 N N . GLY A 1 93 ? 17.409 2.948 -19.274 1.00 91.19 93 GLY A N 1
ATOM 658 C CA . GLY A 1 93 ? 18.322 2.246 -18.368 1.00 91.19 93 GLY A CA 1
ATOM 659 C C . GLY A 1 93 ? 18.631 3.056 -17.102 1.00 91.19 93 GLY A C 1
ATOM 660 O O . GLY A 1 93 ? 17.740 3.585 -16.435 1.00 91.19 93 GLY A O 1
ATOM 661 N N . THR A 1 94 ? 19.921 3.234 -16.805 1.00 92.00 94 THR A N 1
ATOM 662 C CA . THR A 1 94 ? 20.399 4.036 -15.664 1.00 92.00 94 THR A CA 1
ATOM 663 C C . THR A 1 94 ? 19.886 5.481 -15.680 1.00 92.00 94 THR A C 1
ATOM 665 O O . THR A 1 94 ? 19.589 6.033 -14.620 1.00 92.00 94 THR A O 1
ATOM 668 N N . ALA A 1 95 ? 19.714 6.094 -16.859 1.00 95.06 95 ALA A N 1
ATOM 669 C CA . ALA A 1 95 ? 19.169 7.450 -16.959 1.00 95.06 95 ALA A CA 1
ATOM 670 C C . ALA A 1 95 ? 17.721 7.529 -16.449 1.00 95.06 95 ALA A C 1
ATOM 672 O O . ALA A 1 95 ? 17.332 8.523 -15.833 1.00 95.06 95 ALA A O 1
ATOM 673 N N . GLY A 1 96 ? 16.948 6.453 -16.624 1.00 94.31 96 GLY A N 1
ATOM 674 C CA . GLY A 1 96 ? 15.608 6.318 -16.057 1.00 94.31 96 GLY A CA 1
ATOM 675 C C . GLY A 1 96 ? 15.620 6.356 -14.529 1.00 94.31 96 GLY A C 1
ATOM 676 O O . GLY A 1 96 ? 14.746 6.972 -13.922 1.00 94.31 96 GLY A O 1
ATOM 677 N N . GLY A 1 97 ? 16.657 5.793 -13.904 1.00 94.31 97 GLY A N 1
ATOM 678 C CA . GLY A 1 97 ? 16.865 5.862 -12.457 1.00 94.31 97 GLY A CA 1
ATOM 679 C C . GLY A 1 97 ? 17.090 7.291 -11.958 1.00 94.31 97 GLY A C 1
ATOM 680 O O . GLY A 1 97 ? 16.493 7.687 -10.959 1.00 94.31 97 GLY A O 1
ATOM 681 N N . TYR A 1 98 ? 17.879 8.101 -12.673 1.00 96.12 98 TYR A N 1
ATOM 682 C CA . TYR A 1 98 ? 18.075 9.515 -12.319 1.00 96.12 98 TYR A CA 1
ATOM 683 C C . TYR A 1 98 ? 16.789 10.334 -12.464 1.00 96.12 98 TYR A C 1
ATOM 685 O O . TYR A 1 98 ? 16.460 11.124 -11.578 1.00 96.12 98 TYR A O 1
ATOM 693 N N . LEU A 1 99 ? 16.029 10.115 -13.541 1.00 96.69 99 LEU A N 1
ATOM 694 C CA . LEU A 1 99 ? 14.731 10.766 -13.744 1.00 96.69 99 LEU A CA 1
ATOM 695 C C . LEU A 1 99 ? 13.728 10.382 -12.654 1.00 96.69 99 LEU A C 1
ATOM 697 O O . LEU A 1 99 ? 13.041 11.249 -12.113 1.00 96.69 99 LEU A O 1
ATOM 701 N N . PHE A 1 100 ? 13.686 9.102 -12.279 1.00 97.31 100 PHE A N 1
ATOM 702 C CA . PHE A 1 100 ? 12.883 8.666 -11.144 1.00 97.31 100 PHE A CA 1
ATOM 703 C C . PHE A 1 100 ? 13.360 9.304 -9.835 1.00 97.31 100 PHE A C 1
ATOM 705 O O . PHE A 1 100 ? 12.533 9.731 -9.037 1.00 97.31 100 PHE A O 1
ATOM 712 N N . GLY A 1 101 ? 14.672 9.431 -9.622 1.00 96.50 101 GLY A N 1
ATOM 713 C CA . GLY A 1 101 ? 15.235 10.122 -8.461 1.00 96.50 101 GLY A CA 1
ATOM 714 C C . GLY A 1 101 ? 14.745 11.568 -8.344 1.00 96.50 101 GLY A C 1
ATOM 715 O O . GLY A 1 101 ? 14.327 11.986 -7.266 1.00 96.50 101 GLY A O 1
ATOM 716 N N . LEU A 1 102 ? 14.707 12.311 -9.456 1.00 97.62 102 LEU A N 1
ATOM 717 C CA . LEU A 1 102 ? 14.146 13.668 -9.498 1.00 97.62 102 LEU A CA 1
ATOM 718 C C . LEU A 1 102 ? 12.641 13.686 -9.200 1.00 97.62 102 LEU A C 1
ATOM 720 O O . LEU A 1 102 ? 12.167 14.555 -8.463 1.00 97.62 102 LEU A O 1
ATOM 724 N N . LEU A 1 103 ? 11.889 12.719 -9.734 1.00 97.31 103 LEU A N 1
ATOM 725 C CA . LEU A 1 103 ? 10.463 12.567 -9.446 1.00 97.31 103 LEU A CA 1
ATOM 726 C C . LEU A 1 103 ? 10.223 12.275 -7.958 1.00 97.31 103 LEU A C 1
ATOM 728 O O . LEU A 1 103 ? 9.441 12.974 -7.317 1.00 97.31 103 LEU A O 1
ATOM 732 N N . ALA A 1 104 ? 10.920 11.287 -7.396 1.00 97.19 104 ALA A N 1
ATOM 733 C CA . ALA A 1 104 ? 10.824 10.908 -5.991 1.00 97.19 104 ALA A CA 1
ATOM 734 C C . ALA A 1 104 ? 11.202 12.080 -5.073 1.00 97.19 104 ALA A C 1
ATOM 736 O O . ALA A 1 104 ? 10.467 12.379 -4.133 1.00 97.19 104 ALA A O 1
ATOM 737 N N . LEU A 1 105 ? 12.282 12.803 -5.391 1.00 97.56 105 LEU A N 1
ATOM 738 C CA . LEU A 1 105 ? 12.686 14.005 -4.660 1.00 97.56 105 LEU A CA 1
ATOM 739 C C . LEU A 1 105 ? 11.602 15.088 -4.706 1.00 97.56 105 LEU A C 1
ATOM 741 O O . LEU A 1 105 ? 11.312 15.710 -3.687 1.00 97.56 105 LEU A O 1
ATOM 745 N N . SER A 1 106 ? 10.961 15.277 -5.861 1.00 97.38 106 SER A N 1
ATOM 746 C CA . SER A 1 106 ? 9.851 16.224 -6.016 1.00 97.38 106 SER A CA 1
ATOM 747 C C . SER A 1 106 ? 8.644 15.827 -5.163 1.00 97.38 106 SER A C 1
ATOM 749 O O . SER A 1 106 ? 8.046 16.681 -4.510 1.00 97.38 106 SER A O 1
ATOM 751 N N . VAL A 1 107 ? 8.304 14.534 -5.110 1.00 97.38 107 VAL A N 1
ATOM 752 C CA . VAL A 1 107 ? 7.215 14.025 -4.258 1.00 97.38 107 VAL A CA 1
ATOM 753 C C . VAL A 1 107 ? 7.535 14.238 -2.775 1.00 97.38 107 VAL A C 1
ATOM 755 O O . VAL A 1 107 ? 6.685 14.732 -2.035 1.00 97.38 107 VAL A O 1
ATOM 758 N N . VAL A 1 108 ? 8.763 13.935 -2.340 1.00 96.81 108 VAL A N 1
ATOM 759 C CA . VAL A 1 108 ? 9.213 14.174 -0.956 1.00 96.81 108 VAL A CA 1
ATOM 760 C C . VAL A 1 108 ? 9.187 15.667 -0.621 1.00 96.81 108 VAL A C 1
ATOM 762 O O . VAL A 1 108 ? 8.706 16.056 0.442 1.00 96.81 108 VAL A O 1
ATOM 765 N N . TYR A 1 109 ? 9.635 16.527 -1.535 1.00 97.38 109 TYR A N 1
ATOM 766 C CA . TYR A 1 109 ? 9.578 17.977 -1.356 1.00 97.38 109 TYR A CA 1
ATOM 767 C C . TYR A 1 109 ? 8.136 18.479 -1.183 1.00 97.38 109 TYR A C 1
ATOM 769 O O . TYR A 1 109 ? 7.851 19.250 -0.265 1.00 97.38 109 TYR A O 1
ATOM 777 N N . LEU A 1 110 ? 7.200 17.995 -2.007 1.00 97.19 110 LEU A N 1
ATOM 778 C CA . LEU A 1 110 ? 5.777 18.315 -1.864 1.00 97.19 110 LEU A CA 1
ATOM 779 C C . LEU A 1 110 ? 5.194 17.805 -0.541 1.00 97.19 110 LEU A C 1
ATOM 781 O O . LEU A 1 110 ? 4.374 18.504 0.059 1.00 97.19 110 LEU A O 1
ATOM 785 N N . HIS A 1 111 ? 5.646 16.642 -0.061 1.00 96.06 111 HIS A N 1
ATOM 786 C CA . HIS A 1 111 ? 5.261 16.114 1.247 1.00 96.06 111 HIS A CA 1
ATOM 787 C C . HIS A 1 111 ? 5.680 17.061 2.379 1.00 96.06 111 HIS A C 1
ATOM 789 O O . HIS A 1 111 ? 4.854 17.405 3.222 1.00 96.06 111 HIS A O 1
ATOM 795 N N . ILE A 1 112 ? 6.932 17.538 2.357 1.00 96.12 112 ILE A N 1
ATOM 796 C CA . ILE A 1 112 ? 7.473 18.487 3.348 1.00 96.12 112 ILE A CA 1
ATOM 797 C C . ILE A 1 112 ? 6.693 19.807 3.327 1.00 96.12 112 ILE A C 1
ATOM 799 O O . ILE A 1 112 ? 6.391 20.364 4.379 1.00 96.12 112 ILE A O 1
ATOM 803 N N . LEU A 1 113 ? 6.317 20.289 2.139 1.00 96.12 113 LEU A N 1
ATOM 804 C CA . LEU A 1 113 ? 5.479 21.483 1.992 1.00 96.12 113 LEU A CA 1
ATOM 805 C C . LEU A 1 113 ? 4.011 21.272 2.403 1.00 96.12 113 LEU A C 1
ATOM 807 O O . LEU A 1 113 ? 3.236 22.228 2.378 1.00 96.12 113 LEU A O 1
ATOM 811 N N . GLY A 1 114 ? 3.594 20.042 2.714 1.00 93.00 114 GLY A N 1
ATOM 812 C CA . GLY A 1 114 ? 2.195 19.716 2.995 1.00 93.00 114 GLY A CA 1
ATOM 813 C C . GLY A 1 114 ? 1.273 19.907 1.786 1.00 93.00 114 GLY A C 1
ATOM 814 O O . GLY A 1 114 ? 0.079 20.153 1.948 1.00 93.00 114 GLY A O 1
ATOM 815 N N . ARG A 1 115 ? 1.805 19.832 0.559 1.00 91.81 115 ARG A N 1
ATOM 816 C CA . ARG A 1 115 ? 1.027 19.990 -0.678 1.00 91.81 115 ARG A CA 1
ATOM 817 C C . ARG A 1 115 ? 0.603 18.639 -1.236 1.00 91.81 115 ARG A C 1
ATOM 819 O O . ARG A 1 115 ? 1.361 17.678 -1.225 1.00 91.81 115 ARG A O 1
ATOM 826 N N . GLY A 1 116 ? -0.622 18.577 -1.763 1.00 88.88 116 GLY A N 1
ATOM 827 C CA . GLY A 1 116 ? -1.154 17.348 -2.357 1.00 88.88 116 GLY A CA 1
ATOM 828 C C . GLY A 1 116 ? -1.349 16.218 -1.344 1.00 88.88 116 GLY A C 1
ATOM 829 O O . GLY A 1 116 ? -1.306 15.051 -1.728 1.00 88.88 116 GLY A O 1
ATOM 830 N N . SER A 1 117 ? -1.575 16.547 -0.064 1.00 89.69 117 SER A N 1
ATOM 831 C CA . SER A 1 117 ? -1.592 15.588 1.049 1.00 89.69 117 SER A CA 1
ATOM 832 C C . SER A 1 117 ? -2.567 14.430 0.875 1.00 89.69 117 SER A C 1
ATOM 834 O O . SER A 1 117 ? -2.391 13.417 1.537 1.00 89.69 117 SER A O 1
ATOM 836 N N . LEU A 1 118 ? -3.570 14.545 -0.001 1.00 92.31 118 LEU A N 1
ATOM 837 C CA . LEU A 1 118 ? -4.471 13.443 -0.335 1.00 92.31 118 LEU A CA 1
ATOM 838 C C . LEU A 1 118 ? -3.717 12.224 -0.895 1.00 92.31 118 LEU A C 1
ATOM 840 O O . LEU A 1 118 ? -3.984 11.107 -0.468 1.00 92.31 118 LEU A O 1
ATOM 844 N N . LEU A 1 119 ? -2.777 12.447 -1.818 1.00 94.25 119 LEU A N 1
ATOM 845 C CA . LEU A 1 119 ? -1.939 11.394 -2.406 1.00 94.25 119 LEU A CA 1
ATOM 846 C C . LEU A 1 119 ? -0.571 11.327 -1.723 1.00 94.25 119 LEU A C 1
ATOM 848 O O . LEU A 1 119 ? -0.023 10.252 -1.522 1.00 94.25 119 LEU A O 1
ATOM 852 N N . ILE A 1 120 ? -0.019 12.480 -1.342 1.00 96.25 120 ILE A N 1
ATOM 853 C CA . ILE A 1 120 ? 1.334 12.607 -0.799 1.00 96.25 120 ILE A CA 1
ATOM 854 C C . ILE A 1 120 ? 1.267 12.631 0.732 1.00 96.25 120 ILE A C 1
ATOM 856 O O . ILE A 1 120 ? 1.400 13.670 1.383 1.00 96.25 120 ILE A O 1
ATOM 860 N N . ASN A 1 121 ? 1.028 11.462 1.317 1.00 95.69 121 ASN A N 1
ATOM 861 C CA . ASN A 1 121 ? 0.962 11.257 2.766 1.00 95.69 121 ASN A CA 1
ATOM 862 C C . ASN A 1 121 ? 2.010 10.247 3.255 1.00 95.69 121 ASN A C 1
ATOM 864 O O . ASN A 1 121 ? 2.799 9.721 2.471 1.00 95.69 121 ASN A O 1
ATOM 868 N N . PHE A 1 122 ? 2.010 9.964 4.560 1.00 95.00 122 PHE A N 1
ATOM 869 C CA . PHE A 1 122 ? 2.924 8.988 5.156 1.00 95.00 122 PHE A CA 1
ATOM 870 C C . PHE A 1 122 ? 2.824 7.604 4.505 1.00 95.00 122 PHE A C 1
ATOM 872 O O . PHE A 1 122 ? 3.854 6.994 4.248 1.00 95.00 122 PHE A O 1
ATOM 879 N N . SER A 1 123 ? 1.620 7.146 4.145 1.00 96.38 123 SER A N 1
ATOM 880 C CA . SER A 1 123 ? 1.442 5.868 3.440 1.00 96.38 123 SER A CA 1
ATOM 881 C C . SER A 1 123 ? 2.142 5.881 2.078 1.00 96.38 123 SER A C 1
ATOM 883 O O . SER A 1 123 ? 2.845 4.932 1.742 1.00 96.38 123 SER A O 1
ATOM 885 N N . CYS A 1 124 ? 2.035 6.980 1.320 1.00 97.56 124 CYS A N 1
ATOM 886 C CA . CYS A 1 124 ? 2.794 7.154 0.079 1.00 97.56 124 CYS A CA 1
ATOM 887 C C . CYS A 1 124 ? 4.303 7.123 0.317 1.00 97.56 124 CYS A C 1
ATOM 889 O O . CYS A 1 124 ? 5.010 6.482 -0.455 1.00 97.56 124 CYS A O 1
ATOM 891 N N . MET A 1 125 ? 4.807 7.797 1.355 1.00 97.62 125 MET A N 1
ATOM 892 C CA . MET A 1 125 ? 6.245 7.830 1.647 1.00 97.62 125 MET A CA 1
ATOM 893 C C . MET A 1 125 ? 6.768 6.444 2.029 1.00 97.62 125 MET A C 1
ATOM 895 O O . MET A 1 125 ? 7.814 6.021 1.539 1.00 97.62 125 MET A O 1
ATOM 899 N N . THR A 1 126 ? 6.015 5.706 2.846 1.00 96.56 126 THR A N 1
ATOM 900 C CA . THR A 1 126 ? 6.358 4.334 3.226 1.00 96.56 126 THR A CA 1
ATOM 901 C C . THR A 1 126 ? 6.344 3.402 2.017 1.00 96.56 126 THR A C 1
ATOM 903 O O . THR A 1 126 ? 7.306 2.669 1.811 1.00 96.56 126 THR A O 1
ATOM 906 N N . PHE A 1 127 ? 5.316 3.466 1.165 1.00 97.56 127 PHE A N 1
ATOM 907 C CA . PHE A 1 127 ? 5.276 2.663 -0.061 1.00 97.56 127 PHE A CA 1
ATOM 908 C C . PHE A 1 127 ? 6.388 3.045 -1.038 1.00 97.56 127 PHE A C 1
ATOM 910 O O . PHE A 1 127 ? 7.030 2.161 -1.594 1.00 97.56 127 PHE A O 1
ATOM 917 N N . LEU A 1 128 ? 6.668 4.337 -1.215 1.00 96.88 128 LEU A N 1
ATOM 918 C CA . LEU A 1 128 ? 7.778 4.798 -2.046 1.00 96.88 128 LEU A CA 1
ATOM 919 C C . LEU A 1 128 ? 9.106 4.214 -1.548 1.00 96.88 128 LEU A C 1
ATOM 921 O O . LEU A 1 128 ? 9.868 3.673 -2.344 1.00 96.88 128 LEU A O 1
ATOM 925 N N . ALA A 1 129 ? 9.363 4.254 -0.240 1.00 95.88 129 ALA A N 1
ATOM 926 C CA . ALA A 1 129 ? 10.577 3.689 0.343 1.00 95.88 129 ALA A CA 1
ATOM 927 C C . ALA A 1 129 ? 10.654 2.162 0.182 1.00 95.88 129 ALA A C 1
ATOM 929 O O . ALA A 1 129 ? 11.695 1.631 -0.194 1.00 95.88 129 ALA A O 1
ATOM 930 N N . THR A 1 130 ? 9.561 1.442 0.442 1.00 96.12 130 THR A N 1
ATOM 931 C CA . THR A 1 130 ? 9.564 -0.027 0.409 1.00 96.12 130 THR A CA 1
ATOM 932 C C . THR A 1 130 ? 9.579 -0.585 -1.011 1.00 96.12 130 THR A C 1
ATOM 934 O O . THR A 1 130 ? 10.332 -1.511 -1.299 1.00 96.12 130 THR A O 1
ATOM 937 N N . ILE A 1 131 ? 8.767 -0.044 -1.920 1.00 95.94 131 ILE A N 1
ATOM 938 C CA . ILE A 1 131 ? 8.623 -0.608 -3.268 1.00 95.94 131 ILE A CA 1
ATOM 939 C C . ILE A 1 131 ? 9.843 -0.292 -4.142 1.00 95.94 131 ILE A C 1
ATOM 941 O O . ILE A 1 131 ? 10.138 -1.036 -5.073 1.00 95.94 131 ILE A O 1
ATOM 945 N N . THR A 1 132 ? 10.601 0.765 -3.840 1.00 95.06 132 THR A N 1
ATOM 946 C CA . THR A 1 132 ? 11.839 1.099 -4.570 1.00 95.06 132 THR A CA 1
ATOM 947 C C . THR A 1 132 ? 13.047 0.250 -4.161 1.00 95.06 132 THR A C 1
ATOM 949 O O . THR A 1 132 ? 14.103 0.360 -4.784 1.00 95.06 132 THR A O 1
ATOM 952 N N . ILE A 1 133 ? 12.905 -0.641 -3.170 1.00 95.69 133 ILE A N 1
ATOM 953 C CA . ILE A 1 133 ? 13.954 -1.594 -2.787 1.00 95.69 133 ILE A CA 1
ATOM 954 C C . ILE A 1 133 ? 14.337 -2.453 -4.008 1.00 95.69 133 ILE A C 1
ATOM 956 O O . ILE A 1 133 ? 13.447 -3.036 -4.636 1.00 95.69 133 ILE A O 1
ATOM 960 N N . PRO A 1 134 ? 15.639 -2.620 -4.325 1.00 92.94 134 PRO A N 1
ATOM 961 C CA . PRO A 1 134 ? 16.077 -3.361 -5.510 1.00 92.94 134 PRO A CA 1
ATOM 962 C C . PRO A 1 134 ? 15.495 -4.774 -5.610 1.00 92.94 134 PRO A C 1
ATOM 964 O O . PRO A 1 134 ? 15.052 -5.184 -6.676 1.00 92.94 134 PRO A O 1
ATOM 967 N N . HIS A 1 135 ? 15.418 -5.499 -4.491 1.00 92.94 135 HIS A N 1
ATOM 968 C CA . HIS A 1 135 ? 14.826 -6.839 -4.459 1.00 92.94 135 HIS A CA 1
ATOM 969 C C . HIS A 1 135 ? 13.354 -6.846 -4.916 1.00 92.94 135 HIS A C 1
ATOM 971 O O . HIS A 1 135 ? 12.944 -7.730 -5.664 1.00 92.94 135 HIS A O 1
ATOM 977 N N . VAL A 1 136 ? 12.570 -5.840 -4.514 1.00 94.81 136 VAL A N 1
ATOM 978 C CA . VAL A 1 136 ? 11.163 -5.686 -4.919 1.00 94.81 136 VAL A CA 1
ATOM 979 C C . VAL A 1 136 ? 11.065 -5.315 -6.398 1.00 94.81 136 VAL A C 1
ATOM 981 O O . VAL A 1 136 ? 10.247 -5.869 -7.123 1.00 94.81 136 VAL A O 1
ATOM 984 N N . GLN A 1 137 ? 11.929 -4.424 -6.879 1.00 95.00 137 GLN A N 1
ATOM 985 C CA . GLN A 1 137 ? 11.944 -4.011 -8.286 1.00 95.00 137 GLN A CA 1
ATOM 986 C C . GLN A 1 137 ? 12.292 -5.168 -9.236 1.00 95.00 137 GLN A C 1
ATOM 988 O O . GLN A 1 137 ? 11.664 -5.319 -10.288 1.00 95.00 137 GLN A O 1
ATOM 993 N N . MET A 1 138 ? 13.256 -6.007 -8.843 1.00 92.38 138 MET A N 1
ATOM 994 C CA . MET A 1 138 ? 13.756 -7.119 -9.655 1.00 92.38 138 MET A CA 1
ATOM 995 C C . MET A 1 138 ? 12.811 -8.324 -9.679 1.00 92.38 138 MET A C 1
ATOM 997 O O . MET A 1 138 ? 12.598 -8.903 -10.741 1.00 92.38 138 MET A O 1
ATOM 1001 N N . HIS A 1 139 ? 12.244 -8.701 -8.530 1.00 92.50 139 HIS A N 1
ATOM 1002 C CA . HIS A 1 139 ? 11.464 -9.941 -8.398 1.00 92.50 139 HIS A CA 1
ATOM 1003 C C . HIS A 1 139 ? 9.959 -9.723 -8.271 1.00 92.50 139 HIS A C 1
ATOM 1005 O O . HIS A 1 139 ? 9.196 -10.671 -8.414 1.00 92.50 139 HIS A O 1
ATOM 1011 N N . GLY A 1 140 ? 9.535 -8.491 -8.009 1.00 89.12 140 GLY A N 1
ATOM 1012 C CA . GLY A 1 140 ? 8.154 -8.187 -7.687 1.00 89.12 140 GLY A CA 1
ATOM 1013 C C . GLY A 1 140 ? 7.204 -8.249 -8.876 1.00 89.12 140 GLY A C 1
ATOM 1014 O O . GLY A 1 140 ? 7.460 -7.652 -9.937 1.00 89.12 140 GLY A O 1
ATOM 1015 N N . ASP A 1 141 ? 6.061 -8.895 -8.655 1.00 95.19 141 ASP A N 1
ATOM 1016 C CA . ASP A 1 141 ? 4.893 -8.801 -9.522 1.00 95.19 141 ASP A CA 1
ATOM 1017 C C . ASP A 1 141 ? 4.014 -7.607 -9.119 1.00 95.19 141 ASP A C 1
ATOM 1019 O O . ASP A 1 141 ? 3.247 -7.645 -8.160 1.00 95.19 141 ASP A O 1
ATOM 1023 N N . PHE A 1 142 ? 4.086 -6.524 -9.893 1.00 95.44 142 PHE A N 1
ATOM 1024 C CA . PHE A 1 142 ? 3.324 -5.302 -9.622 1.00 95.44 142 PHE A CA 1
ATOM 1025 C C . PHE A 1 142 ? 1.809 -5.478 -9.793 1.00 95.44 142 PHE A C 1
ATOM 1027 O O . PHE A 1 142 ? 1.035 -4.758 -9.150 1.00 95.44 142 PHE A O 1
ATOM 1034 N N . ALA A 1 143 ? 1.367 -6.429 -10.623 1.00 96.31 143 ALA A N 1
ATOM 1035 C CA . ALA A 1 143 ? -0.051 -6.757 -10.735 1.00 96.31 143 ALA A CA 1
ATOM 1036 C C . ALA A 1 143 ? -0.522 -7.462 -9.456 1.00 96.31 143 ALA A C 1
ATOM 1038 O O . ALA A 1 143 ? -1.480 -7.005 -8.826 1.00 96.31 143 ALA A O 1
ATOM 1039 N N . GLY A 1 144 ? 0.213 -8.488 -9.013 1.00 97.12 144 GLY A N 1
ATOM 1040 C CA . GLY A 1 144 ? 0.017 -9.151 -7.725 1.00 97.12 144 GLY A CA 1
ATOM 1041 C C . GLY A 1 144 ? 0.016 -8.168 -6.554 1.00 97.12 144 GLY A C 1
ATOM 1042 O O . GLY A 1 144 ? -0.928 -8.155 -5.767 1.00 97.12 144 GLY A O 1
ATOM 1043 N N . MET A 1 145 ? 0.990 -7.262 -6.482 1.00 97.94 145 MET A N 1
ATOM 1044 C CA . MET A 1 145 ? 1.053 -6.199 -5.468 1.00 97.94 145 MET A CA 1
ATOM 1045 C C . MET A 1 145 ? -0.187 -5.304 -5.460 1.00 97.94 145 MET A C 1
ATOM 1047 O O . MET A 1 145 ? -0.714 -4.971 -4.400 1.00 97.94 145 MET A O 1
ATOM 1051 N N . THR A 1 146 ? -0.673 -4.917 -6.640 1.00 97.88 146 THR A N 1
ATOM 1052 C CA . THR A 1 146 ? -1.871 -4.075 -6.760 1.00 97.88 146 THR A CA 1
ATOM 1053 C C . THR A 1 146 ? -3.104 -4.827 -6.270 1.00 97.88 146 THR A C 1
ATOM 1055 O O . THR A 1 146 ? -3.890 -4.293 -5.489 1.00 97.88 146 THR A O 1
ATOM 1058 N N . ILE A 1 147 ? -3.253 -6.091 -6.670 1.00 97.75 147 ILE A N 1
ATOM 1059 C CA . ILE A 1 147 ? -4.358 -6.950 -6.232 1.00 97.75 147 ILE A CA 1
ATOM 1060 C C . ILE A 1 147 ? -4.298 -7.173 -4.714 1.00 97.75 147 ILE A C 1
ATOM 1062 O O . ILE A 1 147 ? -5.316 -7.045 -4.040 1.00 97.75 147 ILE A O 1
ATOM 1066 N N . ALA A 1 148 ? -3.118 -7.447 -4.157 1.00 98.00 148 ALA A N 1
ATOM 1067 C CA . ALA A 1 148 ? -2.929 -7.665 -2.726 1.00 98.00 148 ALA A CA 1
ATOM 1068 C C . ALA A 1 148 ? -3.223 -6.395 -1.912 1.00 98.00 148 ALA A C 1
ATOM 1070 O O . ALA A 1 148 ? -3.889 -6.471 -0.879 1.00 98.00 148 ALA A O 1
ATOM 1071 N N . LEU A 1 149 ? -2.834 -5.215 -2.407 1.00 98.31 149 LEU A N 1
ATOM 1072 C CA . LEU A 1 149 ? -3.234 -3.936 -1.821 1.00 98.31 149 LEU A CA 1
ATOM 1073 C C . LEU A 1 149 ? -4.763 -3.778 -1.804 1.00 98.31 149 LEU A C 1
ATOM 1075 O O . LEU A 1 149 ? -5.323 -3.435 -0.764 1.00 98.31 149 LEU A O 1
ATOM 1079 N N . LEU A 1 150 ? -5.448 -4.060 -2.917 1.00 98.06 150 LEU A N 1
ATOM 1080 C CA . LEU A 1 150 ? -6.912 -3.962 -2.999 1.00 98.06 150 LEU A CA 1
ATOM 1081 C C . LEU A 1 150 ? -7.615 -4.942 -2.049 1.00 98.06 150 LEU A C 1
ATOM 1083 O O . LEU A 1 150 ? -8.540 -4.545 -1.336 1.00 98.06 150 LEU A O 1
ATOM 1087 N N . ILE A 1 151 ? -7.149 -6.194 -1.991 1.00 97.94 151 ILE A N 1
ATOM 1088 C CA . ILE A 1 151 ? -7.646 -7.192 -1.034 1.00 97.94 151 ILE A CA 1
ATOM 1089 C C . ILE A 1 151 ? -7.411 -6.697 0.395 1.00 97.94 151 ILE A C 1
ATOM 1091 O O . ILE A 1 151 ? -8.323 -6.769 1.212 1.00 97.94 151 ILE A O 1
ATOM 1095 N N . GLY A 1 152 ? -6.229 -6.153 0.694 1.00 97.62 152 GLY A N 1
ATOM 1096 C CA . GLY A 1 152 ? -5.891 -5.608 2.008 1.00 97.62 152 GLY A CA 1
ATOM 1097 C C . GLY A 1 152 ? -6.810 -4.457 2.417 1.00 97.62 152 GLY A C 1
ATOM 1098 O O . GLY A 1 152 ? -7.372 -4.484 3.512 1.00 97.62 152 GLY A O 1
ATOM 1099 N N . ILE A 1 153 ? -7.035 -3.486 1.526 1.00 97.88 153 ILE A N 1
ATOM 1100 C CA . ILE A 1 153 ? -7.961 -2.366 1.759 1.00 97.88 153 ILE A CA 1
ATOM 1101 C C . ILE A 1 153 ? -9.364 -2.890 2.079 1.00 97.88 153 ILE A C 1
ATOM 1103 O O . ILE A 1 153 ? -9.968 -2.469 3.068 1.00 97.88 153 ILE A O 1
ATOM 1107 N N . ALA A 1 154 ? -9.870 -3.833 1.281 1.00 97.81 154 ALA A N 1
ATOM 1108 C CA . ALA A 1 154 ? -11.198 -4.403 1.479 1.00 97.81 154 ALA A CA 1
ATOM 1109 C C . ALA A 1 154 ? -11.291 -5.216 2.782 1.00 97.81 154 ALA A C 1
ATOM 1111 O O . ALA A 1 154 ? -12.192 -4.991 3.59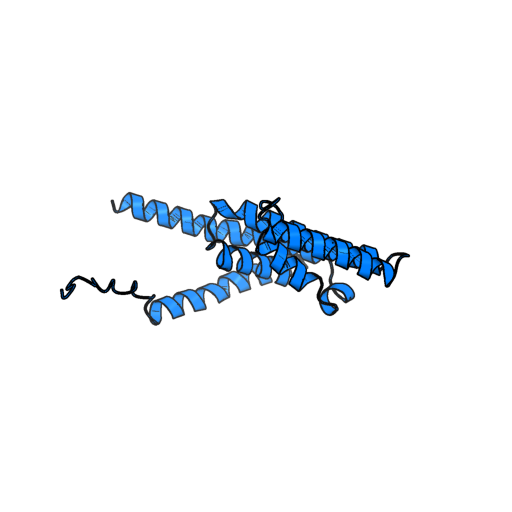2 1.00 97.81 154 ALA A O 1
ATOM 1112 N N . TYR A 1 155 ? -10.353 -6.134 3.010 1.00 97.69 155 TYR A N 1
ATOM 1113 C CA . TYR A 1 155 ? -10.345 -7.048 4.151 1.00 97.69 155 TYR A CA 1
ATOM 1114 C C . TYR A 1 155 ? -10.155 -6.299 5.477 1.00 97.69 155 TYR A C 1
ATOM 1116 O O . TYR A 1 155 ? -11.004 -6.382 6.369 1.00 97.69 155 TYR A O 1
ATOM 1124 N N . PHE A 1 156 ? -9.088 -5.502 5.599 1.00 97.00 156 PHE A N 1
ATOM 1125 C CA . PHE A 1 156 ? -8.801 -4.767 6.832 1.00 97.00 156 PHE A CA 1
ATOM 1126 C C . PHE A 1 156 ? -9.800 -3.639 7.069 1.00 97.00 156 PHE A C 1
ATOM 1128 O O . PHE A 1 156 ? -10.246 -3.452 8.203 1.00 97.00 156 PHE A O 1
ATOM 1135 N N . GLY A 1 157 ? -10.202 -2.929 6.010 1.00 95.81 157 GLY A N 1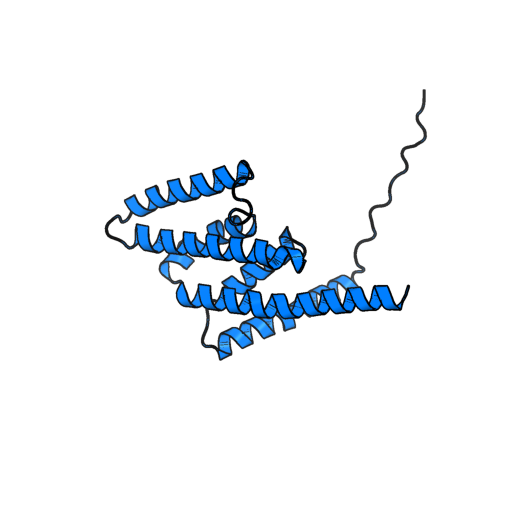
ATOM 1136 C CA . GLY A 1 157 ? -11.227 -1.892 6.089 1.00 95.81 157 GLY A CA 1
ATOM 1137 C C . GLY A 1 157 ? -12.559 -2.428 6.604 1.00 95.81 157 GLY A C 1
ATOM 1138 O O . GLY A 1 157 ? -13.181 -1.816 7.472 1.00 95.81 157 GLY A O 1
ATOM 1139 N N . THR A 1 158 ? -12.969 -3.610 6.137 1.00 96.19 158 THR A N 1
ATOM 1140 C CA . THR A 1 158 ? -14.207 -4.254 6.595 1.00 96.19 158 THR A CA 1
ATOM 1141 C C . THR A 1 158 ? -14.117 -4.670 8.060 1.00 96.19 158 THR A C 1
ATOM 1143 O O . THR A 1 158 ? -15.032 -4.378 8.835 1.00 96.19 158 THR A O 1
ATOM 1146 N N . ILE A 1 159 ? -13.021 -5.317 8.468 1.00 95.19 159 ILE A N 1
ATOM 1147 C CA . ILE A 1 159 ? -12.862 -5.812 9.843 1.00 95.19 159 ILE A CA 1
ATOM 1148 C C . ILE A 1 159 ? -12.760 -4.652 10.836 1.00 95.19 159 ILE A C 1
ATOM 1150 O O . ILE A 1 159 ? -13.595 -4.548 11.739 1.00 95.19 159 ILE A O 1
ATOM 1154 N N . LEU A 1 160 ? -11.787 -3.751 10.657 1.00 93.25 160 LEU A N 1
ATOM 1155 C CA . LEU A 1 160 ? -11.585 -2.623 11.574 1.00 93.25 160 LEU A CA 1
ATOM 1156 C C . LEU A 1 160 ? -12.790 -1.686 11.568 1.00 93.25 160 LEU A C 1
ATOM 1158 O O . LEU A 1 160 ? -13.221 -1.218 12.620 1.00 93.25 160 LEU A O 1
ATOM 1162 N N . GLY A 1 161 ? -13.418 -1.509 10.408 1.00 92.62 161 GLY A N 1
ATOM 1163 C CA . GLY A 1 161 ? -14.633 -0.725 10.305 1.00 92.62 161 GLY A CA 1
ATOM 1164 C C . GLY A 1 161 ? -15.836 -1.297 11.031 1.00 92.62 161 GLY A C 1
ATOM 1165 O O . GLY A 1 161 ? -16.644 -0.553 11.591 1.00 92.62 161 GLY A O 1
ATOM 1166 N N . THR A 1 162 ? -15.956 -2.620 11.053 1.00 93.50 162 THR A N 1
ATOM 1167 C CA . THR A 1 162 ? -16.996 -3.297 11.830 1.00 93.50 162 THR A CA 1
ATOM 1168 C C . THR A 1 162 ? -16.728 -3.146 13.327 1.00 93.50 162 THR A C 1
ATOM 1170 O O . THR A 1 162 ? -17.651 -2.827 14.078 1.00 93.50 162 THR A O 1
ATOM 1173 N N . ILE A 1 163 ? -15.470 -3.283 13.758 1.00 92.06 163 ILE A N 1
ATOM 1174 C CA . ILE A 1 163 ? -15.059 -3.089 15.158 1.00 92.06 163 ILE A CA 1
ATOM 1175 C C . ILE A 1 163 ? -15.342 -1.654 15.626 1.00 92.06 163 ILE A C 1
ATOM 1177 O O . ILE A 1 163 ? -15.929 -1.469 16.696 1.00 92.06 163 ILE A O 1
ATOM 1181 N N . GLU A 1 164 ? -14.989 -0.645 14.824 1.00 91.56 164 GLU A N 1
ATOM 1182 C CA . GLU A 1 164 ? -15.235 0.773 15.128 1.00 91.56 164 GLU A CA 1
ATOM 1183 C C . GLU A 1 164 ? -16.738 1.046 15.301 1.00 91.56 164 GLU A C 1
ATOM 1185 O O . GLU A 1 164 ? -17.168 1.599 16.317 1.00 91.56 164 GLU A O 1
ATOM 1190 N N . LYS A 1 165 ? -17.567 0.564 14.363 1.00 90.88 165 LYS A N 1
ATOM 1191 C CA . LYS A 1 165 ? -19.032 0.720 14.417 1.00 90.88 165 LYS A CA 1
ATOM 1192 C C . LYS A 1 165 ? -19.662 0.019 15.622 1.00 90.88 165 LYS A C 1
ATOM 1194 O O . LYS A 1 165 ? -20.554 0.585 16.254 1.00 90.88 165 LYS A O 1
ATOM 1199 N N . ILE A 1 166 ? -19.235 -1.206 15.944 1.00 92.06 166 ILE A N 1
ATOM 1200 C CA . ILE A 1 166 ? -19.744 -1.945 17.114 1.00 92.06 166 ILE A CA 1
ATOM 1201 C C . ILE A 1 166 ? -19.369 -1.213 18.404 1.00 92.06 166 ILE A C 1
ATOM 1203 O O . ILE A 1 166 ? -20.212 -1.069 19.290 1.00 92.06 166 ILE A O 1
ATOM 1207 N N . SER A 1 167 ? -18.134 -0.722 18.494 1.00 89.94 167 SER A N 1
ATOM 1208 C CA . SER A 1 167 ? -17.653 0.024 19.659 1.00 89.94 167 SER A CA 1
ATOM 1209 C C . SER A 1 167 ? -18.462 1.304 19.870 1.00 89.94 167 SER A C 1
ATOM 1211 O O . SER A 1 167 ? -18.950 1.537 20.974 1.00 89.94 167 SER A O 1
ATOM 1213 N N . ALA A 1 168 ? -18.716 2.070 18.803 1.00 89.19 168 ALA A N 1
ATOM 1214 C CA . ALA A 1 168 ? -19.550 3.271 18.862 1.00 89.19 168 ALA A CA 1
ATOM 1215 C C . ALA A 1 168 ? -20.985 2.976 19.342 1.00 89.19 168 ALA A C 1
ATOM 1217 O O . ALA A 1 168 ? -21.523 3.700 20.178 1.00 89.19 168 ALA A O 1
ATOM 1218 N N . ARG A 1 169 ? -21.594 1.876 18.872 1.00 89.62 169 ARG A N 1
ATOM 1219 C CA . ARG A 1 169 ? -22.938 1.450 19.310 1.00 89.62 169 ARG A CA 1
ATOM 1220 C C . ARG A 1 169 ? -22.986 1.053 20.784 1.00 89.62 169 ARG A C 1
ATOM 1222 O O . ARG A 1 169 ? -23.957 1.371 21.457 1.00 89.62 169 ARG A O 1
ATOM 1229 N N . ARG A 1 170 ? -21.958 0.363 21.289 1.00 88.69 170 ARG A N 1
ATOM 1230 C CA . ARG A 1 170 ? -21.882 -0.041 22.705 1.00 88.69 170 ARG A CA 1
ATOM 1231 C C . ARG A 1 170 ? -21.755 1.159 23.636 1.00 88.69 170 ARG A C 1
ATOM 1233 O O . ARG A 1 170 ? -22.393 1.166 24.679 1.00 88.69 170 ARG A O 1
ATOM 1240 N N . VAL A 1 171 ? -20.979 2.168 23.238 1.00 87.81 171 VAL A N 1
ATOM 1241 C CA . VAL A 1 171 ? -20.878 3.435 23.980 1.00 87.81 171 VAL A CA 1
ATOM 1242 C C . VAL A 1 171 ? -22.231 4.146 24.011 1.00 87.81 171 VAL A C 1
ATOM 1244 O O . VAL A 1 171 ? -22.665 4.561 25.075 1.00 87.81 171 VAL A O 1
ATOM 1247 N N . ALA A 1 172 ? -22.931 4.222 22.875 1.00 84.00 172 ALA A N 1
ATOM 1248 C CA . ALA A 1 172 ? -24.241 4.870 22.795 1.00 84.00 172 ALA A CA 1
ATOM 1249 C C . ALA A 1 172 ? -25.360 4.131 23.556 1.00 84.00 172 ALA A C 1
ATOM 1251 O O . ALA A 1 172 ? -26.321 4.765 23.961 1.00 84.00 172 ALA A O 1
ATOM 1252 N N . ALA A 1 173 ? -25.263 2.808 23.725 1.00 82.12 173 ALA A N 1
ATOM 1253 C CA . ALA A 1 173 ? -26.252 2.007 24.455 1.00 82.12 173 ALA A CA 1
ATOM 1254 C C . ALA A 1 173 ? -25.991 1.924 25.972 1.00 82.12 173 ALA A C 1
ATOM 1256 O O . ALA A 1 173 ? -26.851 1.449 26.710 1.00 82.12 173 ALA A O 1
ATOM 1257 N N . GLY A 1 174 ? -24.793 2.310 26.422 1.00 71.44 174 GLY A N 1
ATOM 1258 C CA . GLY A 1 174 ? -24.422 2.386 27.839 1.00 71.44 174 GLY A CA 1
ATOM 1259 C C . GLY A 1 174 ? -24.465 3.803 28.424 1.00 71.44 174 GLY A C 1
ATOM 1260 O O . GLY A 1 174 ? -24.132 3.959 29.598 1.00 71.44 174 GLY A O 1
ATOM 1261 N N . ALA A 1 175 ? -24.823 4.801 27.611 1.00 53.62 175 ALA A N 1
ATOM 1262 C CA . ALA A 1 175 ? -25.087 6.191 27.990 1.00 53.62 175 ALA A CA 1
ATOM 1263 C C . ALA A 1 175 ? -26.601 6.438 28.034 1.00 53.62 175 ALA A C 1
ATOM 1265 O O . ALA A 1 175 ? -27.026 7.263 28.870 1.00 53.62 175 ALA A O 1
#

pLDDT: mean 91.09, std 11.42, range [42.22, 98.31]

Foldseek 3Di:
DDDDDPPPPDPPDDDDPVVVVVVVVVVCCLLVVLCVVLVVVVFDLLVLLVLLVCQCCVPVVLDLVCLQQSLLQSVLLLVLLVQLLPQCVDPCNVVSVVVSVVVLVVLVVCLVVVHPSSRSDPSNVSSNVVSNPPVNSVPNDSVSSVVSNVSSSVSSSVVSVVVVVVVVVVVVVVD

Organism: NCBI:txid1396819

Solvent-accessible surface area (backbone atoms only — not comparable to full-atom values): 9406 Å² total; per-residue (Å²): 138,85,84,92,74,84,76,78,75,76,74,80,81,72,76,52,74,68,56,51,49,50,57,56,58,55,46,52,61,56,52,51,50,50,48,49,53,32,47,76,71,74,37,84,36,44,66,43,14,51,49,47,49,49,36,32,41,70,77,52,69,52,40,64,93,43,45,67,44,37,51,42,1,31,52,48,10,47,50,51,28,51,48,45,45,51,32,33,74,38,97,49,31,73,58,19,48,55,54,41,49,54,51,52,52,50,50,52,51,33,38,76,71,63,42,64,47,62,43,41,34,70,29,12,53,51,27,38,59,57,40,61,34,64,71,42,56,74,71,54,55,67,66,41,29,52,53,26,31,52,51,28,52,53,54,52,49,51,53,48,42,49,52,53,53,52,51,53,52,54,54,64,74,75,106

Secondary structure (DSSP, 8-state):
---------PPPPPPPHHHHHHHHHHHHHHHHHHHHHHHHTT---THHHHHHHHHHHHHHTT-GGGHHHHHHHHHHHHHHHHHHHHHHHSTTTHHHHHHHHHHHHHHHHHHHTT-STTTSSHHHHHHHHHHTSHHHHHH--HHHHHHHHHHHHHHHHHHHHHHHHHHHHHHHH--

Sequence (175 aa):
MTDPSATASTPPAGPTPLLALGMTVSVIPLIGGYIALCGVLGNHEFYTGFLFLLCWTGFEQGKLAKLPHSALGSAFGLALGLALKLLVGGPLGTAGGYLFGLLALSVVYLHILGRGSLLINFSCMTFLATITIPHVQMHGDFAGMTIALLIGIAYFGTILGTIEKISARRVAAGA

Mean predicted aligned error: 6.55 Å

Radius of gyration: 20.52 Å; Cα contacts (8 Å, |Δi|>4): 170; chains: 1; bounding box: 47×53×68 Å